Protein AF-A0A139QCJ5-F1 (afdb_monomer_lite)

pLDDT: mean 87.04, std 7.42, range [69.75, 96.62]

Secondary structure (DSSP, 8-state):
-B--SSSPSTTHHHHHHHTTPPPEEEGGG--STT--SEEE-TT-HHHHHHHHHTT--

Foldseek 3Di:
DQEDQDDDPPVVLVVCVVVVHAAEYEPNRDPNVPSHPYYHHPVCCVVVVVVVVVVVD

Sequence (57 aa):
MDINYEAEVDHIIEKVNNLGKPIVTFDSTDHTAGKASYICKKDEPEKMVEKIRSLFS

Organism: Streptococcus mitis (NCBI:txid28037)

Structure (mmCIF, N/CA/C/O backbone):
data_AF-A0A139QCJ5-F1
#
_entry.id   AF-A0A139QCJ5-F1
#
loop_
_atom_site.group_PDB
_atom_site.id
_atom_site.type_symbol
_atom_site.label_atom_id
_atom_site.label_alt_id
_atom_site.label_comp_id
_atom_site.label_asym_id
_atom_site.label_entity_id
_atom_site.label_seq_id
_atom_site.pdbx_PDB_ins_code
_atom_site.Cartn_x
_atom_site.Cartn_y
_atom_site.Cartn_z
_atom_site.occupancy
_atom_site.B_iso_or_equiv
_atom_site.auth_seq_id
_atom_site.auth_comp_id
_atom_site.auth_asym_id
_atom_site.auth_atom_id
_atom_site.pdbx_PDB_model_num
ATOM 1 N N . MET A 1 1 ? -2.850 -3.498 2.219 1.00 80.00 1 MET A N 1
ATOM 2 C CA . MET A 1 1 ? -1.686 -3.088 1.411 1.00 80.00 1 MET A CA 1
ATOM 3 C C . MET A 1 1 ? -1.797 -3.804 0.088 1.00 80.00 1 MET A C 1
ATOM 5 O O . MET A 1 1 ? -2.145 -4.978 0.112 1.00 80.00 1 MET A O 1
ATOM 9 N N . ASP A 1 2 ? -1.549 -3.105 -1.011 1.00 80.12 2 ASP A N 1
ATOM 10 C CA . ASP A 1 2 ? -1.586 -3.664 -2.363 1.00 80.12 2 ASP A CA 1
ATOM 11 C C . ASP A 1 2 ? -0.160 -3.730 -2.915 1.00 80.12 2 ASP A C 1
ATOM 13 O O . ASP A 1 2 ? 0.372 -2.733 -3.394 1.00 80.12 2 ASP A O 1
ATOM 17 N N . ILE A 1 3 ? 0.502 -4.867 -2.709 1.00 82.81 3 ILE A N 1
ATOM 18 C CA . ILE A 1 3 ? 1.914 -5.096 -3.077 1.00 82.81 3 ILE A CA 1
ATOM 19 C C . ILE A 1 3 ? 2.084 -6.346 -3.947 1.00 82.81 3 ILE A C 1
ATOM 21 O O . ILE A 1 3 ? 3.206 -6.773 -4.217 1.00 82.81 3 ILE A O 1
ATOM 25 N N . ASN A 1 4 ? 0.971 -6.976 -4.327 1.00 80.69 4 ASN A N 1
ATOM 26 C CA . ASN A 1 4 ? 0.990 -8.187 -5.129 1.00 80.69 4 ASN A CA 1
ATOM 27 C C . ASN A 1 4 ? 1.274 -7.812 -6.584 1.00 80.69 4 ASN A C 1
ATOM 29 O O . ASN A 1 4 ? 0.723 -6.844 -7.096 1.00 80.69 4 ASN A O 1
ATOM 33 N N . TYR A 1 5 ? 2.157 -8.575 -7.228 1.00 70.12 5 TYR A N 1
ATOM 34 C CA . TYR A 1 5 ? 2.549 -8.335 -8.621 1.00 70.12 5 TYR A CA 1
ATOM 35 C C . TYR A 1 5 ? 1.549 -8.913 -9.629 1.00 70.12 5 TYR A C 1
ATOM 37 O O . TYR A 1 5 ? 1.481 -8.471 -10.771 1.00 70.12 5 TYR A O 1
ATOM 45 N N . GLU A 1 6 ? 0.805 -9.934 -9.210 1.00 76.75 6 GLU A N 1
ATOM 46 C CA . GLU A 1 6 ? -0.266 -10.538 -9.996 1.00 76.75 6 GLU A CA 1
ATOM 47 C C . GLU A 1 6 ? -1.598 -9.819 -9.749 1.00 76.75 6 GLU A C 1
ATOM 49 O O . GLU A 1 6 ? -1.683 -8.893 -8.941 1.00 76.75 6 GLU A O 1
ATOM 54 N N . ALA A 1 7 ? -2.643 -10.250 -10.460 1.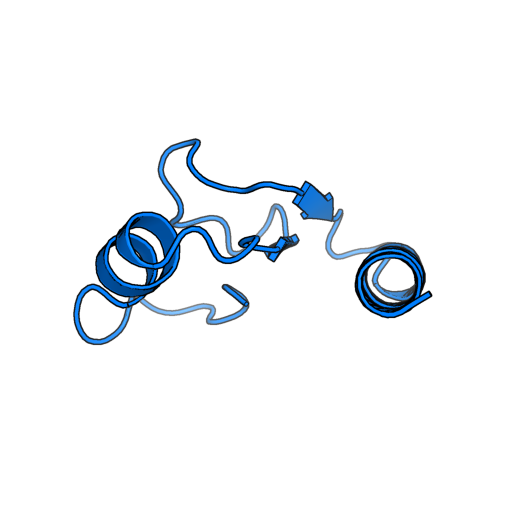00 70.69 7 ALA A N 1
ATOM 55 C CA . ALA A 1 7 ? -3.970 -9.664 -10.352 1.00 70.69 7 ALA A CA 1
ATOM 56 C C . ALA A 1 7 ? -4.492 -9.651 -8.905 1.00 70.69 7 ALA A C 1
ATOM 58 O O . ALA A 1 7 ? -4.180 -10.522 -8.088 1.00 70.69 7 ALA A O 1
ATOM 59 N N . GLU A 1 8 ? -5.331 -8.658 -8.615 1.00 69.75 8 GLU A N 1
ATOM 60 C CA . GLU A 1 8 ? -6.002 -8.514 -7.329 1.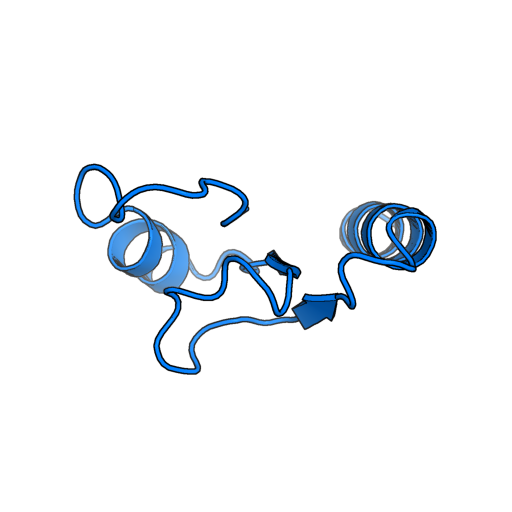00 69.75 8 GLU A CA 1
ATOM 61 C C . GLU A 1 8 ? -6.703 -9.818 -6.908 1.00 69.75 8 GLU A C 1
ATOM 63 O O . GLU A 1 8 ? -7.461 -10.420 -7.670 1.00 69.75 8 GLU A O 1
ATOM 68 N N . VAL A 1 9 ? -6.492 -10.228 -5.657 1.00 73.88 9 VAL A N 1
ATOM 69 C CA . VAL A 1 9 ? -7.171 -11.386 -5.067 1.00 73.88 9 VAL A CA 1
ATOM 70 C C . VAL A 1 9 ? -8.488 -10.934 -4.428 1.00 73.88 9 VAL A C 1
ATOM 72 O O . VAL A 1 9 ? -8.504 -10.007 -3.618 1.00 73.88 9 VAL A O 1
ATOM 75 N N . ASP A 1 10 ? -9.592 -11.613 -4.752 1.00 71.12 10 ASP A N 1
ATOM 76 C CA . ASP A 1 10 ? -10.885 -11.536 -4.048 1.00 71.12 10 ASP A CA 1
ATOM 77 C C . ASP A 1 10 ? -11.503 -10.132 -3.863 1.00 71.12 10 ASP A C 1
ATOM 79 O O . ASP A 1 10 ? -12.208 -9.896 -2.868 1.00 71.12 10 ASP A O 1
ATOM 83 N N . HIS A 1 11 ? -11.277 -9.197 -4.793 1.00 77.88 11 HIS A N 1
ATOM 84 C CA . HIS A 1 11 ? -11.775 -7.811 -4.704 1.00 77.88 11 HIS A CA 1
ATOM 85 C C . HIS A 1 11 ? -11.406 -7.131 -3.369 1.00 77.88 11 HIS A C 1
ATOM 87 O O . HIS A 1 11 ? -12.195 -6.400 -2.753 1.00 77.88 11 HIS A O 1
ATOM 93 N N . ILE A 1 12 ? -10.221 -7.453 -2.844 1.00 82.31 12 ILE A N 1
ATOM 94 C CA . ILE A 1 12 ? -9.765 -7.005 -1.532 1.00 82.31 12 ILE A CA 1
ATOM 95 C C . ILE A 1 12 ? -9.607 -5.482 -1.442 1.00 82.31 12 ILE A C 1
ATOM 97 O O . ILE A 1 12 ? -9.871 -4.921 -0.380 1.00 82.31 12 ILE A O 1
ATOM 101 N N . ILE A 1 13 ? -9.253 -4.799 -2.534 1.00 82.62 13 ILE A N 1
ATOM 102 C CA . ILE A 1 13 ? -9.183 -3.336 -2.616 1.00 82.62 13 ILE A CA 1
ATOM 103 C C . ILE A 1 13 ? -10.549 -2.739 -2.320 1.00 82.62 13 ILE A C 1
ATOM 105 O O . ILE A 1 13 ? -10.665 -1.835 -1.492 1.00 82.62 13 ILE A O 1
ATOM 109 N N . GLU A 1 14 ? -11.600 -3.260 -2.950 1.00 84.00 14 GLU A N 1
ATOM 110 C CA . GLU A 1 14 ? -12.957 -2.763 -2.743 1.00 84.00 14 GLU A CA 1
ATOM 111 C C . GLU A 1 14 ? -13.435 -3.018 -1.310 1.00 84.00 14 GLU A C 1
ATOM 113 O O . GLU A 1 14 ? -13.944 -2.105 -0.655 1.00 84.00 14 GLU A O 1
ATOM 118 N N . LYS A 1 15 ? -13.181 -4.217 -0.772 1.00 85.56 15 LYS A N 1
ATOM 119 C CA . LYS A 1 15 ? -13.499 -4.556 0.624 1.00 85.56 15 LYS A CA 1
ATOM 120 C C . LYS A 1 15 ? -12.797 -3.628 1.617 1.00 85.56 15 LYS A C 1
ATOM 122 O O . LYS A 1 15 ? -13.432 -3.126 2.540 1.00 85.56 15 LYS A O 1
ATOM 127 N N . VAL A 1 16 ? -11.497 -3.390 1.445 1.00 85.88 16 VAL A N 1
ATOM 128 C CA . VAL A 1 16 ? -10.702 -2.540 2.346 1.00 85.88 16 VAL A CA 1
ATOM 129 C C . VAL A 1 16 ? 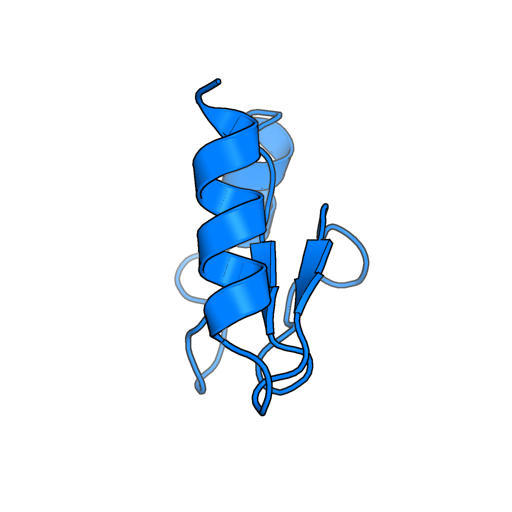-11.131 -1.076 2.243 1.00 85.88 16 VAL A C 1
ATOM 131 O O . VAL A 1 16 ? -11.282 -0.423 3.277 1.00 85.88 16 VAL A O 1
ATOM 134 N N . ASN A 1 17 ? -11.396 -0.587 1.028 1.00 85.81 17 ASN A N 1
ATOM 135 C CA . ASN A 1 17 ? -11.906 0.763 0.800 1.00 85.81 17 ASN A CA 1
ATOM 136 C C . ASN A 1 17 ? -13.260 0.980 1.497 1.00 85.81 17 ASN A C 1
ATOM 138 O O . ASN A 1 17 ? -13.448 1.982 2.182 1.00 85.81 17 ASN A O 1
ATOM 142 N N . ASN A 1 18 ? -14.177 0.011 1.402 1.00 87.94 18 ASN A N 1
ATOM 143 C CA . ASN A 1 18 ? -15.492 0.080 2.051 1.00 87.94 18 ASN A CA 1
ATOM 144 C C . ASN A 1 18 ? -15.412 0.049 3.587 1.00 87.94 18 ASN A C 1
ATOM 146 O O . ASN A 1 18 ? -16.300 0.563 4.261 1.00 87.94 18 ASN A O 1
ATOM 150 N N . LEU A 1 19 ? -14.340 -0.515 4.152 1.00 90.38 19 LEU A N 1
ATOM 151 C CA . LEU A 1 19 ? -14.060 -0.476 5.592 1.00 90.38 19 LEU A CA 1
ATOM 152 C C . LEU A 1 19 ? -13.427 0.851 6.049 1.00 90.38 19 LEU A C 1
ATOM 154 O O . LEU A 1 19 ? -13.107 0.987 7.229 1.00 90.38 19 LEU A O 1
ATOM 158 N N . GLY A 1 20 ? -13.199 1.804 5.137 1.00 86.56 20 GLY A N 1
ATOM 159 C CA . GLY A 1 20 ? -12.575 3.096 5.436 1.00 86.56 20 GLY A CA 1
ATOM 160 C C . GLY A 1 20 ? -11.112 2.987 5.872 1.00 86.56 20 GLY A C 1
ATOM 161 O O . GLY A 1 20 ? -10.582 3.902 6.500 1.00 86.56 20 GLY A O 1
ATOM 162 N N . LYS A 1 21 ? -10.452 1.858 5.587 1.00 87.50 21 LYS A N 1
ATOM 163 C CA . LYS A 1 21 ? -9.049 1.641 5.949 1.00 87.50 21 LYS A CA 1
ATOM 164 C C . LYS A 1 21 ? -8.131 2.230 4.875 1.00 87.50 21 LYS A C 1
ATOM 166 O O . LYS A 1 21 ? -8.421 2.070 3.690 1.00 87.50 21 LYS A O 1
ATOM 171 N N . PRO A 1 22 ? -6.997 2.844 5.256 1.00 90.69 22 PRO A N 1
ATOM 172 C CA . PRO A 1 22 ? -6.057 3.380 4.284 1.00 90.69 22 PRO A CA 1
ATOM 173 C C . PRO A 1 22 ? -5.451 2.258 3.433 1.00 90.69 22 PRO A C 1
ATOM 175 O O . PRO A 1 22 ? -5.004 1.229 3.952 1.00 90.69 22 PRO A O 1
ATOM 178 N N . ILE A 1 23 ? -5.403 2.479 2.121 1.00 91.50 23 ILE A N 1
ATOM 179 C CA . ILE A 1 23 ? -4.758 1.577 1.165 1.00 91.50 23 ILE A CA 1
ATOM 180 C C . ILE A 1 23 ? -3.415 2.189 0.784 1.00 91.50 23 ILE A C 1
ATOM 182 O O . ILE A 1 23 ? -3.356 3.302 0.268 1.00 91.50 23 ILE A O 1
ATOM 186 N N . VAL A 1 24 ? -2.331 1.465 1.049 1.00 92.75 24 VAL A N 1
ATOM 187 C CA . VAL A 1 24 ? -0.981 1.837 0.606 1.00 92.75 24 VAL A CA 1
ATOM 188 C C . VAL A 1 24 ? -0.479 0.815 -0.413 1.00 92.75 24 VAL A C 1
ATOM 190 O O . VAL A 1 24 ? -0.709 -0.388 -0.230 1.00 92.75 24 VAL A O 1
ATOM 193 N N . THR A 1 25 ? 0.168 1.300 -1.472 1.00 93.81 25 THR A N 1
ATOM 194 C CA . THR A 1 25 ? 0.650 0.510 -2.620 1.00 93.81 25 THR A CA 1
ATOM 195 C C . THR A 1 25 ? 1.975 1.055 -3.161 1.00 93.81 25 THR A C 1
ATOM 197 O O . THR A 1 25 ? 2.396 2.150 -2.772 1.00 93.81 25 THR A O 1
ATOM 200 N N . PHE A 1 26 ? 2.643 0.292 -4.026 1.00 93.62 26 PHE A N 1
ATOM 201 C CA . PHE A 1 26 ? 3.757 0.773 -4.841 1.00 93.62 26 PHE A CA 1
ATOM 202 C C . PHE A 1 26 ? 3.277 1.184 -6.234 1.00 93.62 26 PHE A C 1
ATOM 204 O O . PHE A 1 26 ? 2.340 0.603 -6.765 1.00 93.62 26 PHE A O 1
ATOM 211 N N . ASP A 1 27 ? 3.973 2.127 -6.864 1.00 91.56 27 ASP A N 1
ATOM 212 C CA . ASP A 1 27 ? 3.737 2.536 -8.255 1.00 91.56 27 ASP A CA 1
ATOM 213 C C . ASP A 1 27 ? 3.755 1.360 -9.248 1.00 91.56 27 ASP A C 1
ATOM 215 O O . ASP A 1 27 ? 2.976 1.334 -10.196 1.00 91.56 27 ASP A O 1
ATOM 219 N N . SER A 1 28 ? 4.607 0.361 -9.010 1.00 87.88 28 SER A N 1
ATOM 220 C CA . SER A 1 28 ? 4.702 -0.839 -9.849 1.00 87.88 28 SER A CA 1
ATOM 221 C C . SER A 1 28 ? 3.605 -1.887 -9.621 1.00 87.88 28 SER A C 1
ATOM 223 O O . SER A 1 28 ? 3.525 -2.828 -10.404 1.00 87.88 28 SER A O 1
ATOM 225 N N . THR A 1 29 ? 2.793 -1.756 -8.567 1.00 85.50 29 THR A N 1
ATOM 226 C CA . THR A 1 29 ? 1.765 -2.741 -8.178 1.00 85.50 29 THR A CA 1
ATOM 227 C C . THR A 1 29 ? 0.412 -2.087 -7.886 1.00 85.50 29 THR A C 1
ATOM 229 O O . THR A 1 29 ? -0.390 -2.663 -7.157 1.00 85.50 29 THR A O 1
ATOM 232 N N . ASP A 1 30 ? 0.174 -0.868 -8.377 1.00 84.94 30 ASP A N 1
ATOM 233 C CA . A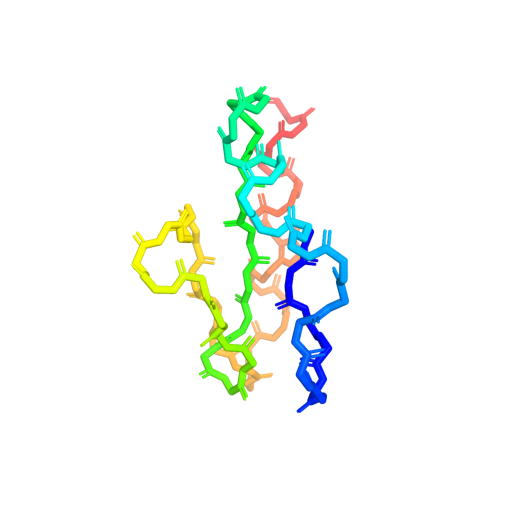SP A 1 30 ? -1.056 -0.129 -8.086 1.00 84.94 30 ASP A CA 1
ATOM 234 C C . ASP A 1 30 ? -2.228 -0.679 -8.907 1.00 84.94 30 ASP A C 1
ATOM 236 O O . ASP A 1 30 ? -2.406 -0.348 -10.082 1.00 84.94 30 ASP A O 1
ATOM 240 N N . HIS A 1 31 ? -3.064 -1.492 -8.261 1.00 82.88 31 HIS A N 1
ATOM 241 C CA . HIS A 1 31 ? -4.330 -1.975 -8.811 1.00 82.88 31 HIS A CA 1
ATOM 242 C C . HIS A 1 31 ? -5.530 -1.220 -8.227 1.00 82.88 31 HIS A C 1
ATOM 244 O O . HIS A 1 31 ? -6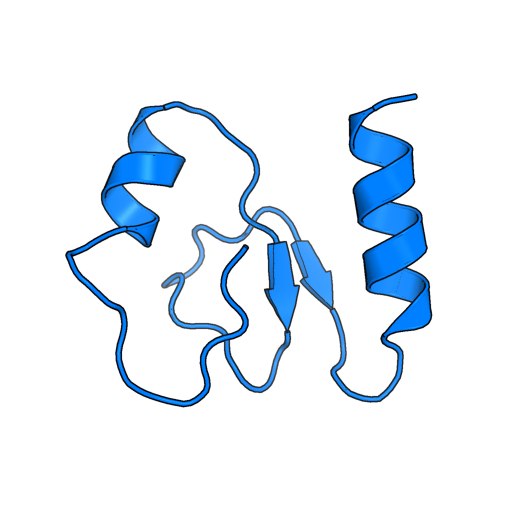.683 -1.612 -8.409 1.00 82.88 31 HIS A O 1
ATOM 250 N N . THR A 1 32 ? -5.296 -0.117 -7.512 1.00 81.06 32 THR A N 1
ATOM 251 C CA . THR A 1 32 ? -6.326 0.508 -6.677 1.00 81.06 32 THR A CA 1
ATOM 252 C C . THR A 1 32 ? -7.324 1.368 -7.453 1.00 81.06 32 THR A C 1
ATOM 254 O O . THR A 1 32 ? -8.305 1.834 -6.870 1.00 81.06 32 THR A O 1
ATOM 257 N N . ALA A 1 33 ? -7.090 1.601 -8.751 1.00 83.00 33 ALA A N 1
ATOM 258 C CA . ALA A 1 33 ? -7.904 2.464 -9.611 1.00 83.00 33 ALA A CA 1
ATOM 259 C C . ALA A 1 33 ? -8.172 3.853 -8.986 1.00 83.00 33 ALA A C 1
ATOM 261 O O . ALA A 1 33 ? -9.290 4.369 -9.032 1.00 83.00 33 ALA A O 1
ATOM 262 N N . GLY A 1 34 ? -7.147 4.441 -8.355 1.00 84.56 34 GLY A N 1
ATOM 263 C CA . GLY A 1 34 ? -7.221 5.755 -7.704 1.00 84.56 34 GLY A CA 1
ATOM 264 C C . GLY A 1 34 ? -7.745 5.743 -6.263 1.00 84.56 34 GLY A C 1
ATOM 265 O O . GLY A 1 34 ? -7.915 6.808 -5.675 1.00 84.56 34 GLY A O 1
ATOM 266 N N . LYS A 1 35 ? -7.990 4.565 -5.673 1.00 88.44 35 LYS A N 1
ATOM 267 C CA . LYS A 1 35 ? -8.423 4.418 -4.269 1.00 88.44 35 LYS A CA 1
ATOM 268 C C . LYS A 1 35 ? -7.252 4.388 -3.276 1.00 88.44 35 LYS A C 1
ATOM 270 O O . LYS A 1 35 ? -7.479 4.379 -2.066 1.00 88.44 35 LYS A O 1
ATOM 275 N N . ALA A 1 36 ? -6.005 4.358 -3.752 1.00 90.69 36 ALA A N 1
ATOM 276 C CA . ALA A 1 36 ? -4.827 4.407 -2.894 1.00 90.69 36 ALA A CA 1
ATOM 277 C C . ALA A 1 36 ? -4.787 5.699 -2.064 1.00 90.69 36 ALA A C 1
ATOM 279 O O . ALA A 1 36 ? -4.846 6.812 -2.577 1.00 90.69 36 ALA A O 1
ATOM 280 N N . SER A 1 37 ? -4.600 5.542 -0.758 1.00 92.25 37 SER A N 1
ATOM 281 C CA . SER A 1 37 ? -4.313 6.641 0.165 1.00 92.25 37 SER A CA 1
ATOM 282 C C . SER A 1 37 ? -2.853 7.098 0.079 1.00 92.25 37 SER A C 1
ATOM 284 O O . SER A 1 37 ? -2.522 8.206 0.500 1.00 92.25 37 SER A O 1
ATOM 286 N N . TYR A 1 38 ? -1.964 6.231 -0.411 1.00 94.06 38 TYR A N 1
ATOM 287 C CA . TYR A 1 38 ? -0.562 6.541 -0.669 1.00 94.06 38 TYR A CA 1
ATOM 288 C C . TYR A 1 38 ? 0.031 5.573 -1.697 1.00 94.06 38 TYR A C 1
ATOM 290 O O . TYR A 1 38 ? -0.115 4.357 -1.556 1.00 94.06 38 TYR A O 1
ATOM 298 N N . ILE A 1 39 ? 0.739 6.127 -2.682 1.00 94.50 39 ILE A N 1
ATOM 299 C CA . ILE A 1 39 ? 1.504 5.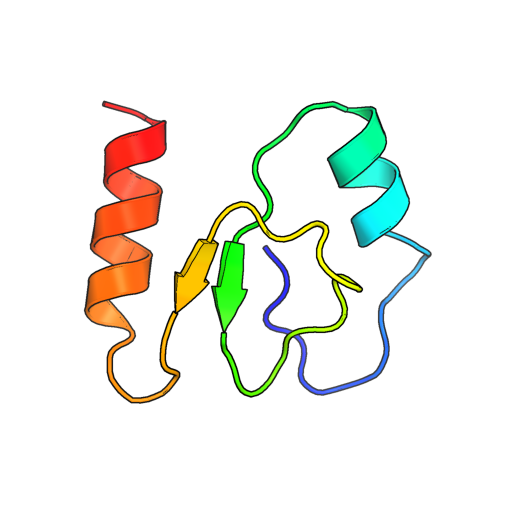382 -3.685 1.00 94.50 39 ILE A CA 1
ATOM 300 C C . ILE A 1 39 ? 2.986 5.671 -3.436 1.00 94.50 39 ILE A C 1
ATOM 302 O O . ILE A 1 39 ? 3.426 6.819 -3.514 1.00 94.50 39 ILE A O 1
ATOM 306 N N . CYS A 1 40 ? 3.747 4.634 -3.099 1.00 95.12 40 CYS A N 1
ATOM 307 C CA . CYS A 1 40 ? 5.187 4.705 -2.880 1.00 95.12 40 CYS A CA 1
ATOM 308 C C . CYS A 1 40 ? 5.936 4.377 -4.173 1.00 95.12 40 CYS A C 1
ATOM 310 O O . CYS A 1 40 ? 5.526 3.480 -4.906 1.00 95.12 40 CYS A O 1
ATOM 312 N N . LYS A 1 41 ? 7.075 5.022 -4.430 1.00 94.25 41 LYS A N 1
ATOM 313 C CA . LYS A 1 41 ? 7.983 4.544 -5.480 1.00 94.25 41 LYS A CA 1
ATOM 314 C C . LYS A 1 41 ? 8.579 3.206 -5.063 1.00 94.25 41 LYS A C 1
ATOM 316 O O . LYS A 1 41 ? 9.026 3.090 -3.919 1.00 94.25 41 LYS A O 1
ATOM 321 N N . LYS A 1 42 ? 8.622 2.210 -5.956 1.00 92.62 42 LYS A N 1
ATOM 322 C CA . LYS A 1 42 ? 9.200 0.896 -5.611 1.00 92.62 42 LYS A CA 1
ATOM 323 C C . LYS A 1 42 ? 10.673 0.986 -5.190 1.00 92.62 42 LYS A C 1
ATOM 325 O O . LYS A 1 42 ? 11.123 0.178 -4.385 1.00 92.62 42 LYS A O 1
ATOM 330 N N . ASP A 1 43 ? 11.398 1.962 -5.735 1.00 94.44 43 ASP A N 1
ATOM 331 C CA . ASP A 1 43 ? 12.831 2.155 -5.486 1.00 94.44 43 ASP A CA 1
ATOM 332 C C . ASP A 1 43 ? 13.113 2.907 -4.168 1.00 94.44 43 ASP A C 1
ATOM 334 O O . ASP A 1 43 ? 14.271 3.103 -3.815 1.00 94.44 43 ASP A O 1
ATOM 338 N N . GLU A 1 44 ? 12.067 3.311 -3.436 1.00 95.31 44 GLU A N 1
ATOM 339 C CA . GLU A 1 44 ? 12.153 4.024 -2.151 1.00 95.31 44 GLU A CA 1
ATOM 340 C C . GLU A 1 44 ? 11.294 3.330 -1.060 1.00 95.31 44 GLU A C 1
ATOM 342 O O . GLU A 1 44 ? 10.415 3.960 -0.457 1.00 95.31 44 GLU A O 1
ATOM 347 N N . PRO A 1 45 ? 11.462 2.014 -0.802 1.00 93.50 45 PRO A N 1
ATOM 348 C CA . PRO A 1 45 ? 10.592 1.252 0.104 1.00 93.50 45 PRO A CA 1
ATOM 349 C C . PRO A 1 45 ? 10.609 1.756 1.556 1.00 93.50 45 PRO A C 1
ATOM 351 O O . PRO A 1 45 ? 9.637 1.573 2.291 1.00 93.50 45 PRO A O 1
ATOM 354 N N . GLU A 1 46 ? 11.675 2.432 1.981 1.00 96.62 46 GLU A N 1
ATOM 355 C CA . GLU A 1 46 ? 11.772 3.094 3.280 1.00 96.62 46 GLU A CA 1
ATOM 356 C C . GLU A 1 46 ? 10.663 4.132 3.495 1.00 96.62 46 GLU A C 1
ATOM 358 O O . GLU A 1 46 ? 10.121 4.223 4.599 1.00 96.62 46 GLU A O 1
ATOM 363 N N . LYS A 1 47 ? 10.221 4.826 2.439 1.00 95.94 47 LYS A N 1
ATOM 364 C CA . LYS A 1 47 ? 9.114 5.789 2.530 1.00 95.94 47 LYS A CA 1
ATOM 365 C C . LYS A 1 47 ? 7.778 5.104 2.796 1.00 95.94 47 LYS A C 1
ATOM 367 O O . LYS A 1 47 ? 6.929 5.653 3.500 1.00 95.94 47 LYS A O 1
ATOM 372 N N . MET A 1 48 ? 7.593 3.873 2.311 1.00 94.06 48 MET A N 1
ATOM 373 C CA . MET A 1 48 ? 6.429 3.065 2.681 1.00 94.06 48 MET A CA 1
ATOM 374 C C . MET A 1 48 ? 6.468 2.694 4.168 1.00 94.06 48 MET A C 1
ATOM 376 O O . MET A 1 48 ? 5.437 2.766 4.835 1.00 94.06 48 MET A O 1
ATOM 380 N N . VAL A 1 49 ? 7.640 2.355 4.715 1.00 94.12 49 VAL A N 1
ATOM 381 C CA . VAL A 1 49 ? 7.795 2.071 6.153 1.00 94.12 49 VAL A CA 1
ATOM 382 C C . VAL A 1 49 ? 7.470 3.306 6.993 1.00 94.12 49 VAL A C 1
ATOM 384 O O . VAL A 1 49 ? 6.726 3.201 7.970 1.00 94.12 49 VAL A O 1
ATOM 387 N N . GLU A 1 50 ? 7.982 4.475 6.610 1.00 95.56 50 GLU A N 1
ATOM 388 C CA . GLU A 1 50 ? 7.664 5.751 7.262 1.00 95.56 50 GLU A CA 1
ATOM 389 C C . GLU A 1 50 ? 6.162 6.037 7.232 1.00 95.56 50 GLU A C 1
ATOM 391 O O . GLU A 1 50 ? 5.571 6.346 8.270 1.00 95.56 50 GLU A O 1
ATOM 396 N N . LYS A 1 51 ? 5.522 5.852 6.071 1.00 94.25 51 LYS A N 1
ATOM 397 C CA . LYS A 1 51 ? 4.081 6.054 5.931 1.00 94.25 51 LYS A CA 1
ATOM 398 C C . LYS A 1 51 ? 3.274 5.094 6.798 1.00 94.25 51 LYS A C 1
ATOM 400 O O . LYS A 1 51 ? 2.306 5.514 7.417 1.00 94.25 51 LYS A O 1
ATOM 405 N N . ILE A 1 52 ? 3.654 3.818 6.858 1.00 93.00 52 ILE A N 1
ATOM 406 C CA . ILE A 1 52 ? 2.978 2.833 7.712 1.00 93.00 52 ILE A CA 1
ATOM 407 C C . ILE A 1 52 ? 3.113 3.239 9.178 1.00 93.00 52 ILE A C 1
ATOM 409 O O . ILE A 1 52 ? 2.111 3.268 9.886 1.00 93.00 52 ILE A O 1
ATOM 413 N N . ARG A 1 53 ? 4.317 3.611 9.630 1.00 94.44 53 ARG A N 1
ATOM 414 C CA . ARG A 1 53 ? 4.536 4.084 11.006 1.00 94.44 53 ARG A CA 1
ATOM 415 C C . ARG A 1 53 ? 3.667 5.295 11.335 1.00 94.44 53 ARG A C 1
ATOM 417 O O . ARG A 1 53 ? 3.074 5.317 12.407 1.00 94.44 53 ARG A O 1
ATOM 424 N N . SER A 1 54 ? 3.525 6.240 10.402 1.00 93.50 54 SER A N 1
ATOM 425 C CA . SER A 1 54 ? 2.701 7.438 10.602 1.00 93.50 54 SER A CA 1
ATOM 426 C C . SER A 1 54 ? 1.194 7.159 10.717 1.00 93.50 54 SER A C 1
ATOM 428 O O . SER A 1 54 ? 0.437 8.069 11.028 1.00 93.50 54 SER A O 1
ATOM 430 N N . LEU A 1 55 ? 0.718 5.957 10.366 1.00 89.88 55 LEU A N 1
ATOM 431 C CA . LEU A 1 55 ? -0.697 5.577 10.498 1.00 89.88 55 LEU A CA 1
ATOM 432 C C . LEU A 1 55 ? -1.036 5.036 11.894 1.00 89.88 55 LEU A C 1
ATOM 434 O O . LEU A 1 55 ? -2.214 4.909 12.220 1.00 89.88 55 LEU A O 1
ATOM 438 N N . PHE A 1 56 ? -0.022 4.698 12.693 1.00 85.50 56 PHE A N 1
ATOM 439 C CA . PHE A 1 56 ? -0.168 4.137 14.042 1.00 85.50 56 PHE A CA 1
ATOM 440 C C . PHE A 1 56 ? 0.412 5.042 15.138 1.00 85.50 56 PHE A C 1
ATOM 442 O O . PHE A 1 56 ? 0.438 4.645 16.302 1.00 85.50 56 PHE A O 1
ATOM 449 N N . SER A 1 57 ? 0.913 6.215 14.755 1.00 73.38 57 SER A N 1
ATOM 450 C CA . SER A 1 57 ? 1.457 7.255 15.634 1.00 73.38 57 SER A CA 1
ATOM 451 C C . SER A 1 57 ? 0.392 8.220 16.131 1.00 73.38 57 SER A C 1
ATOM 453 O O . SER A 1 57 ? -0.487 8.558 15.307 1.00 73.38 57 SER A O 1
#

Radius of gyration: 11.04 Å; chains: 1; bounding box: 28×19×26 Å